Protein AF-A0A3A6MYG2-F1 (afdb_monomer_lite)

Secondary structure (DSSP, 8-state):
----HHHHHHHHHHHHHHHHHS-THHHHHHHHHHHHHHHHHTT----S-HHHHHHHHHHHHHHHHHHHHHHTS--

Sequence (75 aa):
MKVDGGHLWALNESLRRALNDLHGEELKKEVKRHYDELCARFSLPPSVDQESLEQWTEEQWREWAKWLADNNSLK

Foldseek 3Di:
DDCDLVNVLVVLVVVLVVLVVDPCPVVLVVQVVVLVVVCVVVVHDPPQDSVNSSVVSVVVSVVVSVVSVVVSVPD

Radius of gyration: 16.41 Å; chains: 1; bounding box: 41×24×42 Å

pLDDT: mean 84.04, std 11.84, range [43.19, 97.44]

Structure (mmCIF, N/CA/C/O backbone):
data_AF-A0A3A6MYG2-F1
#
_entry.id   AF-A0A3A6MYG2-F1
#
loop_
_atom_site.group_PDB
_atom_site.id
_atom_site.type_symbol
_atom_site.label_atom_id
_atom_site.label_alt_id
_atom_site.label_comp_id
_atom_site.label_asym_id
_atom_site.label_entity_id
_atom_site.label_seq_id
_atom_site.pdbx_PDB_ins_code
_atom_site.Cartn_x
_atom_site.Cartn_y
_atom_site.Cartn_z
_atom_site.occupancy
_atom_site.B_iso_or_equiv
_atom_site.auth_seq_id
_atom_site.auth_comp_id
_atom_site.auth_asym_id
_atom_site.auth_atom_id
_atom_site.pdbx_PDB_model_num
ATOM 1 N N . MET A 1 1 ? -27.169 7.459 11.791 1.00 56.22 1 M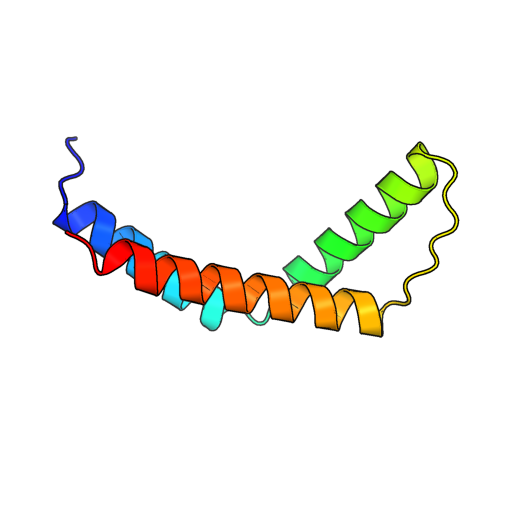ET A N 1
ATOM 2 C CA . MET A 1 1 ? -26.244 6.886 12.792 1.00 56.22 1 MET A CA 1
ATOM 3 C C . MET A 1 1 ? -25.118 7.894 12.996 1.00 56.22 1 MET A C 1
ATOM 5 O O . MET A 1 1 ? -24.531 8.288 11.997 1.00 56.22 1 MET A O 1
ATOM 9 N N . LYS A 1 2 ? -24.887 8.413 14.211 1.00 69.12 2 LYS A N 1
ATOM 10 C CA . LYS A 1 2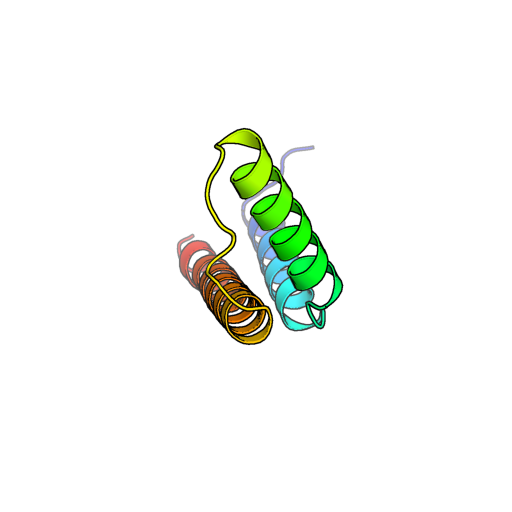 ? -23.746 9.310 14.480 1.00 69.12 2 LYS A CA 1
ATOM 11 C C . LYS A 1 2 ? -22.596 8.447 14.989 1.00 69.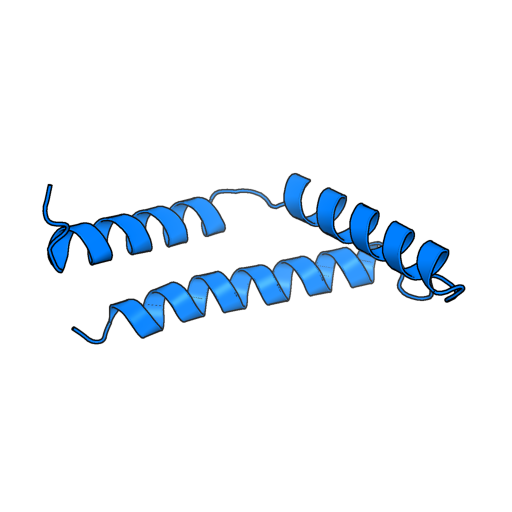12 2 LYS A C 1
ATOM 13 O O . LYS A 1 2 ? -22.753 7.798 16.013 1.00 69.12 2 LYS A O 1
ATOM 18 N N . VAL A 1 3 ? -21.490 8.417 14.255 1.00 71.81 3 VAL A N 1
ATOM 19 C CA . VAL A 1 3 ? -20.248 7.794 14.722 1.00 71.81 3 VAL A CA 1
ATOM 20 C C . VAL A 1 3 ? -19.633 8.759 15.738 1.00 71.81 3 VAL A C 1
ATOM 22 O O . VAL A 1 3 ? -19.277 9.880 15.376 1.00 71.81 3 VAL A O 1
ATOM 25 N N . ASP A 1 4 ? -19.608 8.377 17.013 1.00 82.44 4 ASP A N 1
ATOM 26 C CA . ASP A 1 4 ? -18.942 9.153 18.064 1.00 82.44 4 ASP A CA 1
ATOM 27 C C . ASP A 1 4 ? -17.437 8.825 18.139 1.00 82.44 4 ASP A C 1
ATOM 29 O O . ASP A 1 4 ? -16.918 7.994 17.389 1.00 82.44 4 ASP A O 1
ATOM 33 N N . GLY A 1 5 ? -16.715 9.506 19.035 1.00 78.50 5 GLY A N 1
ATOM 34 C CA . GLY A 1 5 ? -15.271 9.319 19.195 1.00 78.50 5 GLY A CA 1
ATOM 35 C C . GLY A 1 5 ? -14.867 7.890 19.575 1.00 78.50 5 GLY A C 1
ATOM 36 O O . GLY A 1 5 ? -13.833 7.418 19.111 1.00 78.50 5 GLY A O 1
ATOM 37 N N . GLY A 1 6 ? -15.699 7.176 20.342 1.00 83.94 6 GLY A N 1
ATOM 38 C CA . GLY A 1 6 ? -15.432 5.792 20.735 1.00 83.94 6 GLY A CA 1
ATOM 39 C C . GLY A 1 6 ? -15.563 4.823 19.562 1.00 83.94 6 GLY A C 1
ATOM 40 O O . GLY A 1 6 ? -14.718 3.947 19.383 1.00 83.94 6 GLY A O 1
ATOM 41 N N . HIS A 1 7 ? -16.568 5.021 18.707 1.00 85.12 7 HIS A N 1
ATOM 42 C CA . HIS A 1 7 ? -16.724 4.227 17.487 1.00 85.12 7 HIS A CA 1
ATOM 43 C C . HIS A 1 7 ? -15.581 4.470 16.491 1.00 85.12 7 HIS A C 1
ATOM 45 O O . HIS A 1 7 ? -15.095 3.518 15.884 1.00 85.12 7 HIS A O 1
ATOM 51 N N . LEU A 1 8 ? -15.116 5.718 16.341 1.00 82.31 8 LEU A N 1
ATOM 52 C CA . LEU A 1 8 ? -13.952 6.027 15.498 1.00 82.31 8 LEU A CA 1
ATOM 53 C C . LEU A 1 8 ? -12.678 5.351 16.018 1.00 82.31 8 LEU A C 1
ATOM 55 O O . LEU A 1 8 ? -11.951 4.746 15.233 1.00 82.31 8 LEU A O 1
ATOM 59 N N . TRP A 1 9 ? -12.436 5.400 17.330 1.00 83.81 9 TRP A N 1
ATOM 60 C CA . TRP A 1 9 ? -11.301 4.713 17.946 1.00 83.81 9 TRP A CA 1
ATOM 61 C C . TRP A 1 9 ? -11.355 3.200 17.700 1.00 83.81 9 TRP A C 1
ATOM 63 O O . TRP A 1 9 ? -10.377 2.615 17.238 1.00 83.81 9 TRP A O 1
ATOM 73 N N . ALA A 1 10 ? -12.514 2.574 17.931 1.00 85.75 10 ALA A N 1
ATOM 74 C CA . ALA A 1 10 ? -12.687 1.135 17.749 1.00 85.75 10 ALA A CA 1
ATOM 75 C C . ALA A 1 10 ? -12.472 0.702 16.290 1.00 85.75 10 ALA A C 1
ATOM 77 O O . ALA A 1 10 ? -11.839 -0.324 16.042 1.00 85.75 10 ALA A O 1
ATOM 78 N N . LEU A 1 11 ? -12.954 1.490 15.322 1.00 85.19 11 LEU A N 1
ATOM 79 C CA . LEU A 1 11 ? -12.723 1.240 13.897 1.00 85.19 11 LEU A CA 1
ATOM 80 C C . LEU A 1 11 ? -11.236 1.323 13.545 1.00 85.19 11 LEU A C 1
ATOM 82 O O . LEU A 1 11 ? -10.724 0.451 12.845 1.00 85.19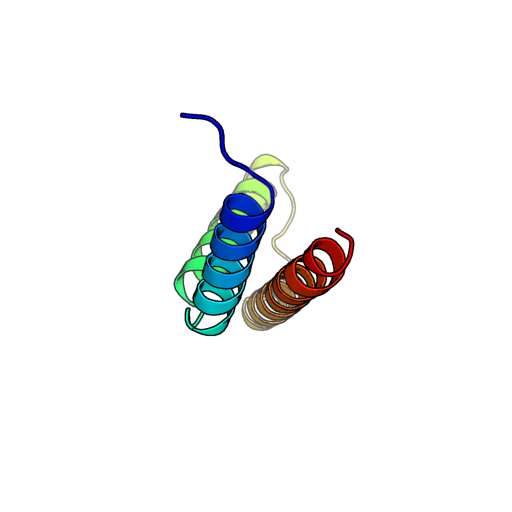 11 LEU A O 1
ATOM 86 N N . ASN A 1 12 ? -10.530 2.324 14.065 1.00 84.00 12 ASN A N 1
ATOM 87 C CA . ASN A 1 12 ? -9.116 2.504 13.767 1.00 84.00 12 ASN A CA 1
ATOM 88 C C . ASN A 1 12 ? -8.222 1.447 14.430 1.00 84.00 12 ASN A C 1
ATOM 90 O O . ASN A 1 12 ? -7.296 0.947 13.793 1.00 84.00 12 ASN A O 1
ATOM 94 N N . GLU A 1 13 ? -8.516 1.051 15.668 1.00 85.50 13 GLU A N 1
ATOM 95 C CA . GLU A 1 13 ? -7.813 -0.047 16.341 1.00 85.50 13 GLU A CA 1
ATOM 96 C C . GLU A 1 13 ? -8.084 -1.395 15.655 1.00 85.50 13 GLU A C 1
ATOM 98 O O . GLU A 1 13 ? -7.174 -2.215 15.509 1.00 85.50 13 GLU A O 1
ATOM 103 N N . SER A 1 14 ? -9.314 -1.613 15.176 1.00 86.88 14 SER A N 1
ATOM 104 C CA . SER A 1 14 ? -9.660 -2.799 14.382 1.00 86.88 14 SER A CA 1
ATOM 105 C C . SER A 1 14 ? -8.885 -2.831 13.067 1.00 86.88 14 SER A C 1
ATOM 107 O O . SER A 1 14 ? -8.337 -3.872 12.707 1.00 86.88 14 SER A O 1
ATOM 109 N N . LEU A 1 15 ? -8.782 -1.687 12.381 1.00 82.88 15 LEU A N 1
ATOM 110 C CA . LEU A 1 15 ? -7.992 -1.561 11.161 1.00 82.88 15 LEU A CA 1
ATOM 111 C C . LEU A 1 15 ? -6.514 -1.852 11.442 1.00 82.88 15 LEU A C 1
ATOM 113 O O . LEU A 1 15 ? -5.950 -2.715 10.788 1.00 82.88 15 LEU A O 1
ATOM 117 N N . ARG A 1 16 ? -5.903 -1.238 12.463 1.00 83.12 16 ARG A N 1
ATOM 118 C CA . ARG A 1 16 ? -4.499 -1.488 12.845 1.00 83.12 16 ARG A CA 1
ATOM 119 C C . ARG A 1 16 ? -4.199 -2.973 13.066 1.00 83.12 16 ARG A C 1
ATOM 121 O O . ARG A 1 16 ? -3.171 -3.466 12.608 1.00 83.12 16 ARG A O 1
ATOM 128 N N . ARG A 1 17 ? -5.081 -3.685 13.774 1.00 82.38 17 ARG A N 1
ATOM 129 C CA . ARG A 1 17 ? -4.936 -5.131 14.012 1.00 82.38 17 ARG A CA 1
ATOM 130 C C . ARG A 1 17 ? -5.032 -5.920 12.717 1.00 82.38 17 ARG A C 1
ATOM 132 O O . ARG A 1 17 ? -4.143 -6.711 12.444 1.00 82.38 17 ARG A O 1
ATOM 139 N N . ALA A 1 18 ? -6.032 -5.627 11.890 1.00 81.94 18 ALA A N 1
ATOM 140 C CA . ALA A 1 18 ? -6.167 -6.260 10.584 1.00 81.94 18 ALA A CA 1
ATOM 141 C C . ALA A 1 18 ? -4.933 -6.021 9.696 1.00 81.94 18 ALA A C 1
ATOM 143 O O . ALA A 1 18 ? -4.467 -6.953 9.052 1.00 81.94 18 ALA A O 1
ATOM 144 N N . LEU A 1 19 ? -4.360 -4.810 9.700 1.00 78.62 19 LEU A N 1
ATOM 145 C CA . LEU A 1 19 ? -3.133 -4.508 8.955 1.00 78.62 19 LEU A CA 1
ATOM 146 C C . LEU A 1 19 ? -1.942 -5.351 9.445 1.00 78.62 19 LEU A C 1
ATOM 148 O O . LEU A 1 19 ? -1.164 -5.828 8.627 1.00 78.62 19 LEU A O 1
ATOM 152 N N . ASN A 1 20 ? -1.805 -5.562 10.756 1.00 74.69 20 ASN A N 1
ATOM 153 C CA . ASN A 1 20 ? -0.728 -6.385 11.319 1.00 74.69 20 ASN A CA 1
ATOM 154 C C . ASN A 1 20 ? -0.934 -7.894 11.111 1.00 74.69 20 ASN A C 1
ATOM 156 O O . ASN A 1 20 ? 0.046 -8.617 10.950 1.00 74.69 20 ASN A O 1
ATOM 160 N N . ASP A 1 21 ? -2.182 -8.365 11.142 1.00 74.75 21 ASP A N 1
ATOM 161 C CA . ASP A 1 21 ? -2.522 -9.790 11.035 1.00 74.75 21 ASP A CA 1
ATOM 162 C C . ASP A 1 21 ? -2.514 -10.281 9.578 1.00 74.75 21 ASP A C 1
ATOM 164 O O . ASP A 1 21 ? -2.297 -11.465 9.305 1.00 74.75 21 ASP A O 1
ATOM 168 N N . LEU A 1 22 ? -2.750 -9.383 8.619 1.00 69.94 22 LEU A N 1
ATOM 169 C CA . LEU A 1 22 ? -2.678 -9.706 7.201 1.00 69.94 22 LEU A CA 1
ATOM 170 C C . LEU A 1 22 ? -1.213 -9.827 6.770 1.00 69.94 22 LEU A C 1
ATOM 172 O O . LEU A 1 22 ? -0.496 -8.843 6.601 1.00 69.94 22 LEU A O 1
ATOM 176 N N . HIS A 1 23 ? -0.781 -11.064 6.534 1.00 64.00 23 HIS A N 1
ATOM 177 C CA . HIS A 1 23 ? 0.455 -11.373 5.824 1.00 64.00 23 HIS A CA 1
ATOM 178 C C . HIS A 1 23 ? 0.336 -10.811 4.395 1.00 64.00 23 HIS A C 1
ATOM 180 O O . HIS A 1 23 ? -0.341 -11.400 3.555 1.00 64.00 23 HIS A O 1
ATOM 186 N N . GLY A 1 24 ? 0.929 -9.635 4.155 1.00 68.31 24 GLY A N 1
ATOM 187 C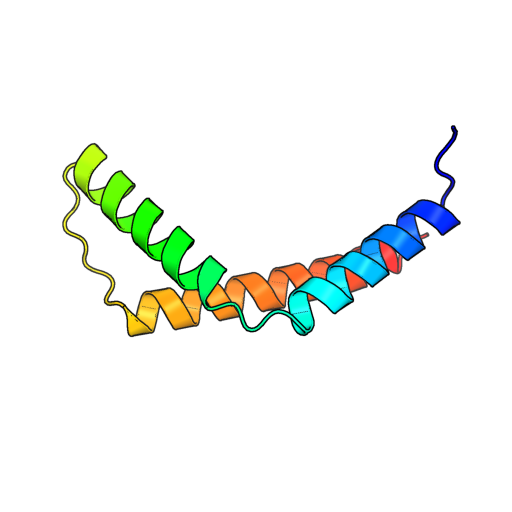 CA . GLY A 1 24 ? 0.686 -8.725 3.020 1.00 68.31 24 GLY A CA 1
ATOM 188 C C . GLY A 1 24 ? 1.072 -9.212 1.617 1.00 68.31 24 GLY A C 1
ATOM 189 O O . GLY A 1 24 ? 1.454 -8.408 0.774 1.00 68.31 24 GLY A O 1
ATOM 190 N N . GLU A 1 25 ? 0.969 -10.504 1.335 1.00 79.81 25 GLU A N 1
ATOM 191 C CA . GLU A 1 25 ? 1.280 -11.104 0.037 1.00 79.81 25 GLU A CA 1
ATOM 192 C C . GLU A 1 25 ? 0.350 -10.605 -1.078 1.00 79.81 25 GLU A C 1
ATOM 194 O O . GLU A 1 25 ? 0.788 -10.388 -2.206 1.00 79.81 25 GLU A O 1
ATOM 199 N N . GLU A 1 26 ? -0.928 -10.364 -0.775 1.00 85.00 26 GLU A N 1
ATOM 200 C CA . GLU A 1 26 ? -1.858 -9.751 -1.735 1.00 85.00 26 GLU A CA 1
ATOM 201 C C . GLU A 1 26 ? -1.491 -8.289 -2.019 1.00 85.00 26 GLU A C 1
ATOM 203 O O . GLU A 1 26 ? -1.471 -7.871 -3.175 1.00 85.00 26 GLU A O 1
ATOM 208 N N . LEU A 1 27 ? -1.109 -7.533 -0.986 1.00 86.44 27 LEU A N 1
ATOM 209 C CA . LEU A 1 27 ? -0.678 -6.143 -1.131 1.00 86.44 27 LEU A CA 1
ATOM 210 C C . LEU A 1 27 ? 0.588 -6.036 -1.989 1.00 86.44 27 LEU A C 1
ATOM 212 O O . LEU A 1 27 ? 0.630 -5.232 -2.915 1.00 86.44 27 LEU A O 1
ATOM 216 N N . LYS A 1 28 ? 1.596 -6.873 -1.721 1.00 90.19 28 LYS A N 1
ATOM 217 C CA . LYS A 1 28 ? 2.841 -6.934 -2.502 1.00 90.19 28 LYS A CA 1
ATOM 218 C C . LYS A 1 28 ? 2.566 -7.198 -3.985 1.00 90.19 28 LYS A C 1
ATOM 220 O O . LYS A 1 28 ? 3.119 -6.515 -4.849 1.00 90.19 28 LYS A O 1
ATOM 225 N N . LYS A 1 29 ? 1.665 -8.141 -4.289 1.00 90.00 29 LYS A N 1
ATOM 226 C CA . LYS A 1 29 ? 1.250 -8.448 -5.668 1.00 90.00 29 LYS A CA 1
ATOM 227 C C . LYS A 1 29 ? 0.586 -7.255 -6.348 1.00 90.00 29 LYS A C 1
ATOM 229 O O . LYS A 1 29 ? 0.934 -6.938 -7.484 1.00 90.00 29 LYS A O 1
ATOM 234 N N . GLU A 1 30 ? -0.334 -6.585 -5.662 1.00 92.94 30 GLU A N 1
ATOM 235 C CA . GLU A 1 30 ? -1.035 -5.421 -6.208 1.00 92.94 30 GLU A CA 1
ATOM 236 C C . GLU A 1 30 ? -0.104 -4.222 -6.419 1.00 92.94 30 GLU A C 1
ATOM 238 O O . GLU A 1 30 ? -0.173 -3.566 -7.460 1.00 92.94 30 GLU A O 1
ATOM 243 N N . VAL A 1 31 ? 0.824 -3.970 -5.489 1.00 93.12 31 VAL A N 1
ATOM 244 C CA . VAL A 1 31 ? 1.846 -2.924 -5.644 1.00 93.12 31 VAL A CA 1
ATOM 245 C C . VAL A 1 31 ? 2.727 -3.211 -6.854 1.00 93.12 31 VAL A C 1
ATOM 247 O O . VAL A 1 31 ? 2.921 -2.322 -7.685 1.00 93.12 31 VAL A O 1
ATOM 250 N N . LYS A 1 32 ? 3.202 -4.452 -7.012 1.00 94.06 32 LYS A N 1
ATOM 251 C CA . LYS A 1 32 ? 3.989 -4.841 -8.185 1.00 94.06 32 LYS A CA 1
ATOM 252 C C . LYS A 1 32 ? 3.204 -4.655 -9.485 1.00 94.06 32 LYS A C 1
ATOM 254 O O . LYS A 1 32 ? 3.725 -4.055 -10.423 1.00 94.06 32 LYS A O 1
ATOM 259 N N . ARG A 1 33 ? 1.953 -5.128 -9.538 1.00 94.94 33 ARG A N 1
ATOM 260 C CA . ARG A 1 33 ? 1.087 -4.985 -10.719 1.00 94.94 33 ARG A CA 1
ATOM 261 C C . ARG A 1 33 ? 0.951 -3.518 -11.122 1.00 94.94 33 ARG A C 1
ATOM 263 O O . ARG A 1 33 ? 1.152 -3.178 -12.284 1.00 94.94 33 ARG A O 1
ATOM 270 N N . HIS A 1 34 ? 0.658 -2.644 -10.164 1.00 95.81 34 HIS A N 1
ATOM 271 C CA . HIS A 1 34 ? 0.512 -1.217 -10.430 1.00 95.81 34 HIS A CA 1
ATOM 272 C C . HIS A 1 34 ? 1.829 -0.524 -10.791 1.00 95.81 34 HIS A C 1
ATOM 274 O O . HIS A 1 34 ? 1.825 0.362 -11.644 1.00 95.81 34 HIS A O 1
ATOM 280 N N . TYR A 1 35 ? 2.951 -0.928 -10.193 1.00 95.50 35 TYR A N 1
ATOM 281 C CA . TYR A 1 35 ? 4.274 -0.443 -10.583 1.00 95.50 35 TYR A CA 1
ATOM 282 C C . TYR A 1 35 ? 4.569 -0.769 -12.052 1.00 95.50 35 TYR A C 1
ATOM 284 O O . TYR A 1 35 ? 4.871 0.137 -12.829 1.00 95.50 35 TYR A O 1
ATOM 292 N N . ASP A 1 36 ? 4.387 -2.030 -12.451 1.00 94.44 36 ASP A N 1
ATOM 293 C CA . ASP A 1 36 ? 4.626 -2.484 -13.823 1.00 94.44 36 ASP A CA 1
ATOM 294 C C . ASP A 1 36 ? 3.697 -1.756 -14.821 1.00 94.44 36 ASP A C 1
ATOM 296 O O . ASP A 1 36 ? 4.142 -1.304 -15.881 1.00 94.44 36 ASP A O 1
ATOM 300 N N . GLU A 1 37 ? 2.419 -1.561 -14.466 1.00 96.31 37 GLU A N 1
ATOM 301 C CA . GLU A 1 37 ? 1.448 -0.793 -15.262 1.00 96.31 37 GLU A CA 1
ATOM 302 C C . GLU A 1 37 ? 1.860 0.670 -15.450 1.00 96.31 37 GLU A C 1
ATOM 304 O O . GLU A 1 37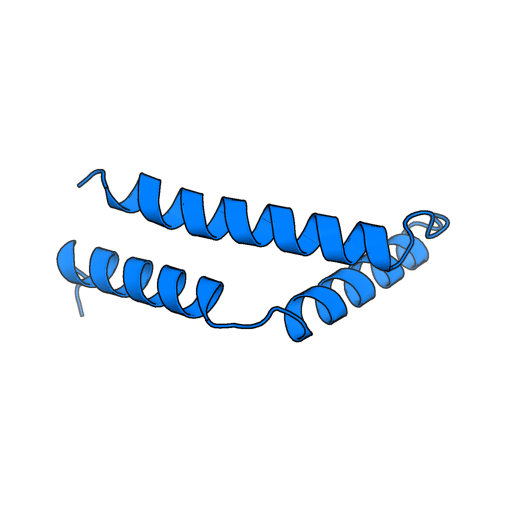 ? 1.767 1.210 -16.558 1.00 96.31 37 GLU A O 1
ATOM 309 N N . LEU A 1 38 ? 2.309 1.333 -14.382 1.00 96.44 38 LEU A N 1
ATOM 310 C CA . LEU A 1 38 ? 2.754 2.722 -14.444 1.00 96.44 38 LEU A CA 1
ATOM 311 C C . LEU A 1 38 ? 4.050 2.843 -15.249 1.00 96.44 38 LEU A C 1
ATOM 313 O O . LEU A 1 38 ? 4.150 3.731 -16.097 1.00 96.44 38 LEU A O 1
ATOM 317 N N . CYS A 1 39 ? 5.003 1.929 -15.061 1.00 96.31 39 CYS A N 1
ATOM 318 C CA . CYS A 1 39 ? 6.214 1.867 -15.871 1.00 96.31 39 CYS A CA 1
ATOM 319 C C . CYS A 1 39 ? 5.883 1.744 -17.363 1.00 96.31 39 CYS A C 1
ATOM 321 O O . CYS A 1 39 ? 6.359 2.550 -18.163 1.00 96.31 39 CYS A O 1
ATOM 323 N N . ALA A 1 40 ? 4.989 0.821 -17.734 1.00 95.44 40 ALA A N 1
ATOM 324 C CA . ALA A 1 40 ? 4.538 0.663 -19.114 1.00 95.44 40 ALA A CA 1
ATOM 325 C C . ALA A 1 40 ? 3.849 1.931 -19.647 1.00 95.44 40 ALA A C 1
ATOM 327 O O . ALA A 1 40 ? 4.172 2.407 -20.737 1.00 95.44 40 ALA A O 1
ATOM 328 N N . ARG A 1 41 ? 2.940 2.523 -18.862 1.00 97.44 41 ARG A N 1
ATOM 329 C CA . ARG A 1 41 ? 2.193 3.730 -19.245 1.00 97.44 41 ARG A CA 1
ATOM 330 C C . ARG A 1 41 ? 3.098 4.935 -19.499 1.00 97.44 41 ARG A C 1
ATOM 332 O O . ARG A 1 41 ? 2.801 5.735 -20.383 1.00 97.44 41 ARG A O 1
ATOM 339 N N . PHE A 1 42 ? 4.177 5.072 -18.734 1.00 96.56 42 PHE A N 1
ATOM 340 C CA . PHE A 1 42 ? 5.106 6.200 -18.825 1.00 96.56 42 PHE A CA 1
ATOM 341 C C . PHE A 1 42 ? 6.401 5.872 -19.580 1.00 96.56 42 PHE A C 1
ATOM 343 O O . PHE A 1 42 ? 7.305 6.702 -19.613 1.00 96.56 42 PHE A O 1
ATOM 350 N N . SER A 1 43 ? 6.487 4.698 -20.222 1.00 95.31 43 SER A N 1
ATOM 351 C CA . SER A 1 43 ? 7.695 4.229 -20.925 1.00 95.31 43 SER A CA 1
ATOM 352 C C . SER A 1 43 ? 8.952 4.239 -20.043 1.00 95.31 43 SER A C 1
ATOM 354 O O . SER A 1 43 ? 10.057 4.506 -20.513 1.00 95.31 43 SER A O 1
ATOM 356 N N . LEU A 1 44 ? 8.778 3.959 -18.750 1.00 94.38 44 LEU A N 1
ATOM 357 C CA . LEU A 1 44 ? 9.870 3.822 -17.797 1.00 94.38 44 LEU A CA 1
ATOM 358 C C . LEU A 1 44 ? 10.328 2.360 -17.768 1.00 94.38 44 LEU A C 1
ATOM 360 O O . LEU A 1 44 ? 9.484 1.462 -17.708 1.00 94.38 44 LEU A O 1
ATOM 364 N N . PRO A 1 45 ? 11.642 2.088 -17.768 1.00 88.94 45 PRO A N 1
ATOM 365 C CA . PRO A 1 45 ? 12.128 0.743 -17.513 1.00 88.94 45 PRO A CA 1
ATOM 366 C C . PRO A 1 45 ? 11.797 0.350 -16.060 1.00 88.94 45 PRO A C 1
ATOM 368 O O . PRO A 1 45 ? 12.098 1.131 -15.152 1.00 88.94 45 PRO A O 1
ATOM 371 N N . PRO A 1 46 ? 11.200 -0.832 -15.810 1.00 86.56 46 PRO A N 1
ATOM 372 C CA . PRO A 1 46 ? 11.009 -1.341 -14.458 1.00 86.56 46 PRO A CA 1
ATOM 373 C C . PRO A 1 46 ? 12.378 -1.732 -13.891 1.00 86.56 46 PRO A C 1
ATOM 375 O O . PRO A 1 46 ? 12.916 -2.797 -14.188 1.00 86.56 46 PRO A O 1
ATOM 378 N N . SER A 1 47 ? 12.988 -0.808 -13.156 1.00 91.56 47 SER A N 1
ATOM 379 C CA . SER A 1 47 ? 14.350 -0.928 -12.632 1.00 91.56 47 SER A CA 1
ATOM 380 C C . SER A 1 47 ? 14.410 -1.444 -11.198 1.00 91.56 47 SER A C 1
ATOM 382 O O . SER A 1 47 ? 15.490 -1.812 -10.743 1.00 91.56 47 SER A O 1
ATOM 384 N N . VAL A 1 48 ? 13.281 -1.452 -10.488 1.00 92.88 48 VAL A N 1
ATOM 385 C CA . VAL A 1 48 ? 13.192 -1.995 -9.132 1.00 92.88 48 VAL A CA 1
ATOM 386 C C . VAL A 1 48 ? 12.850 -3.476 -9.236 1.00 92.88 48 VAL A C 1
ATOM 388 O O . VAL A 1 48 ? 11.860 -3.852 -9.867 1.00 92.88 48 VAL A O 1
ATOM 391 N N . ASP A 1 49 ? 13.691 -4.322 -8.651 1.00 93.25 49 ASP A N 1
ATOM 392 C CA . ASP A 1 49 ? 13.458 -5.759 -8.606 1.00 93.25 49 ASP A CA 1
ATOM 393 C C . ASP A 1 49 ? 12.336 -6.121 -7.614 1.00 93.25 49 ASP A C 1
ATOM 395 O O . ASP A 1 49 ? 11.860 -5.299 -6.826 1.00 93.25 49 ASP A O 1
ATOM 399 N N . GLN A 1 50 ? 11.887 -7.374 -7.680 1.00 90.56 50 GLN A N 1
ATOM 400 C CA . GLN A 1 50 ? 10.769 -7.849 -6.872 1.00 90.56 50 GLN A CA 1
ATOM 401 C C . GLN A 1 50 ? 11.063 -7.799 -5.367 1.00 90.56 50 GLN A C 1
ATOM 403 O O . GLN A 1 50 ? 10.193 -7.375 -4.612 1.00 90.56 50 GLN A O 1
ATOM 408 N N . GLU A 1 51 ? 12.260 -8.191 -4.930 1.00 93.31 51 GLU A N 1
ATOM 409 C CA . GLU A 1 51 ? 12.611 -8.214 -3.508 1.00 93.31 51 GLU A CA 1
ATOM 410 C C . GLU A 1 51 ? 12.604 -6.792 -2.934 1.00 93.31 51 GLU A C 1
ATOM 412 O O . GLU A 1 51 ? 11.982 -6.541 -1.901 1.00 93.31 51 GLU A O 1
ATOM 417 N N . SER A 1 52 ? 13.198 -5.840 -3.656 1.00 95.44 52 SER A N 1
ATOM 418 C CA . SER A 1 52 ? 13.201 -4.426 -3.270 1.00 95.44 52 SER A CA 1
ATOM 419 C C . SER A 1 52 ? 11.788 -3.827 -3.190 1.00 95.44 52 SER A C 1
ATOM 421 O O . SER A 1 52 ? 11.485 -3.075 -2.261 1.00 95.44 52 SER A O 1
ATOM 423 N N . LEU A 1 53 ? 10.897 -4.161 -4.134 1.00 93.94 53 LEU A N 1
ATOM 424 C CA . LEU A 1 53 ? 9.491 -3.727 -4.096 1.00 93.94 53 LEU A CA 1
ATOM 425 C C . LEU A 1 53 ? 8.742 -4.315 -2.897 1.00 93.94 53 LEU A C 1
ATOM 427 O O . LEU A 1 53 ? 7.962 -3.610 -2.254 1.00 93.94 53 LEU A O 1
ATOM 431 N N . GLU A 1 54 ? 8.956 -5.594 -2.599 1.00 92.25 54 GLU A N 1
ATOM 432 C CA . GLU A 1 54 ? 8.312 -6.273 -1.475 1.00 92.25 54 GLU A CA 1
ATOM 433 C C . GLU A 1 54 ? 8.767 -5.701 -0.130 1.00 92.25 54 GLU A C 1
ATOM 435 O O . GLU A 1 54 ? 7.920 -5.414 0.718 1.00 92.25 54 GLU A O 1
ATOM 440 N N . GLN A 1 55 ? 10.074 -5.472 0.036 1.00 92.31 55 GLN A N 1
ATOM 441 C CA . GLN A 1 55 ? 10.645 -4.837 1.225 1.00 92.31 55 GLN A CA 1
ATOM 442 C C . GLN A 1 55 ? 10.088 -3.425 1.416 1.00 92.31 55 GLN A C 1
ATOM 444 O O . GLN A 1 55 ? 9.551 -3.112 2.478 1.00 92.31 55 GLN A O 1
ATOM 449 N N . TRP A 1 56 ? 10.121 -2.598 0.366 1.00 94.50 56 TRP A N 1
ATOM 450 C CA . TRP A 1 56 ? 9.569 -1.246 0.424 1.00 94.50 56 TRP A CA 1
ATOM 451 C C . TRP A 1 56 ? 8.078 -1.253 0.781 1.00 94.50 56 TRP A C 1
ATOM 453 O O . TRP A 1 56 ? 7.634 -0.481 1.630 1.00 94.50 56 TRP A O 1
ATOM 463 N N . THR A 1 57 ? 7.301 -2.155 0.175 1.00 92.62 57 THR A N 1
ATOM 464 C CA . THR A 1 57 ? 5.864 -2.293 0.452 1.00 92.62 57 THR A CA 1
ATOM 465 C C . THR A 1 57 ? 5.614 -2.626 1.920 1.00 92.62 57 THR A C 1
ATOM 467 O O . THR A 1 57 ? 4.740 -2.029 2.548 1.00 92.62 57 THR A O 1
ATOM 470 N N . GLU A 1 58 ? 6.388 -3.552 2.485 1.00 89.75 58 GLU A N 1
ATOM 471 C CA . GLU A 1 58 ? 6.265 -3.944 3.886 1.00 89.75 58 GLU A CA 1
ATOM 472 C C . GLU A 1 58 ? 6.648 -2.808 4.846 1.00 89.75 58 GLU A C 1
ATOM 474 O O . GLU A 1 58 ? 5.957 -2.583 5.843 1.00 89.75 58 GLU A O 1
ATOM 479 N N . GLU A 1 59 ? 7.699 -2.049 4.536 1.00 90.25 59 GLU A N 1
ATOM 480 C CA . GLU A 1 59 ? 8.093 -0.869 5.313 1.00 90.25 59 GLU A CA 1
ATOM 481 C C . GLU A 1 59 ? 6.992 0.196 5.324 1.00 90.25 59 GLU A C 1
ATOM 483 O O . GLU A 1 59 ? 6.588 0.654 6.396 1.00 90.25 59 GLU A O 1
ATOM 488 N N . GLN A 1 60 ? 6.448 0.549 4.152 1.00 90.75 60 GLN A N 1
ATOM 489 C CA . GLN A 1 60 ? 5.364 1.532 4.066 1.00 90.75 60 GLN A CA 1
ATOM 490 C C . GLN A 1 60 ? 4.108 1.060 4.802 1.00 90.75 60 GLN A C 1
ATOM 492 O O . GLN A 1 60 ? 3.432 1.851 5.464 1.00 90.75 60 GLN A O 1
ATOM 497 N N . TRP A 1 61 ? 3.806 -0.236 4.725 1.00 86.31 61 TRP A N 1
ATOM 498 C CA . TRP A 1 61 ? 2.673 -0.830 5.422 1.00 86.31 61 TRP A CA 1
ATOM 499 C C . TRP A 1 61 ? 2.798 -0.722 6.946 1.00 86.31 61 TRP A C 1
ATOM 501 O O . TRP A 1 61 ? 1.849 -0.323 7.626 1.00 86.31 61 TRP A O 1
ATOM 511 N N . ARG A 1 62 ? 3.986 -1.013 7.490 1.00 84.50 62 ARG A N 1
ATOM 512 C CA . ARG A 1 62 ? 4.273 -0.895 8.928 1.00 84.50 62 ARG A CA 1
ATOM 513 C C . ARG A 1 62 ? 4.200 0.550 9.412 1.00 84.50 62 ARG A C 1
ATOM 515 O O . ARG A 1 62 ? 3.604 0.807 10.459 1.00 84.50 62 ARG A O 1
ATOM 522 N N . GLU A 1 63 ? 4.761 1.490 8.654 1.00 87.19 63 GLU A N 1
ATOM 523 C CA . GLU A 1 63 ? 4.683 2.916 8.989 1.00 87.19 63 GLU A CA 1
ATOM 524 C C . GLU A 1 63 ? 3.234 3.418 8.982 1.00 87.19 63 GLU A C 1
ATOM 526 O O . GLU A 1 63 ? 2.829 4.158 9.881 1.00 87.19 63 GLU A O 1
ATOM 531 N N . TRP A 1 64 ? 2.402 2.951 8.045 1.00 84.62 64 TRP A N 1
ATOM 532 C CA . TRP A 1 64 ? 0.980 3.292 8.036 1.00 84.62 64 TRP A CA 1
ATOM 533 C C . TRP A 1 64 ? 0.232 2.738 9.258 1.00 84.62 64 TRP A C 1
ATOM 535 O O . TRP A 1 64 ? -0.519 3.470 9.913 1.00 84.62 64 TRP A O 1
ATOM 545 N N . ALA A 1 65 ? 0.477 1.476 9.621 1.00 83.38 65 ALA A N 1
ATOM 546 C CA . ALA A 1 65 ? -0.102 0.869 10.818 1.00 83.38 65 ALA A CA 1
ATOM 547 C C . ALA A 1 65 ? 0.321 1.603 12.106 1.00 83.38 65 ALA A C 1
ATOM 549 O O . ALA A 1 65 ? -0.489 1.776 13.022 1.00 83.38 65 ALA A O 1
ATOM 550 N N . LYS A 1 66 ? 1.568 2.085 12.169 1.00 82.81 66 LYS A N 1
ATOM 551 C CA . LYS A 1 66 ? 2.078 2.894 13.282 1.00 82.81 66 LYS A CA 1
ATOM 552 C C . LYS A 1 66 ? 1.433 4.280 13.332 1.00 82.81 66 LYS A C 1
ATOM 554 O O . LYS A 1 66 ? 0.948 4.683 14.385 1.00 82.81 66 LYS A O 1
ATOM 559 N N . TRP A 1 67 ? 1.337 4.973 12.197 1.00 85.06 67 TRP A N 1
ATOM 560 C CA . TRP A 1 67 ? 0.662 6.271 12.104 1.00 85.06 67 TRP A CA 1
ATOM 561 C C . TRP A 1 67 ? -0.795 6.200 12.581 1.00 85.06 67 TRP A C 1
ATOM 563 O O . TRP A 1 67 ? -1.270 7.117 13.258 1.00 85.06 67 TRP A O 1
ATOM 573 N N . LEU A 1 68 ? -1.494 5.100 12.274 1.00 79.88 68 LEU A N 1
ATOM 574 C CA . LEU A 1 68 ? -2.844 4.845 12.776 1.00 79.88 68 LEU A CA 1
ATOM 575 C C . LEU A 1 68 ? -2.876 4.708 14.305 1.00 79.88 68 LEU A C 1
ATOM 577 O O . LEU A 1 68 ? -3.820 5.191 14.920 1.00 79.88 68 LEU A O 1
ATOM 581 N N . ALA A 1 69 ? -1.870 4.109 14.944 1.00 72.75 69 ALA A N 1
ATOM 582 C CA . ALA A 1 69 ? -1.801 4.063 16.408 1.00 72.75 69 ALA A CA 1
ATOM 583 C C . ALA A 1 69 ? -1.581 5.463 17.009 1.00 72.75 69 ALA A C 1
ATOM 585 O O . ALA A 1 69 ? -2.286 5.872 17.937 1.00 72.75 69 ALA A O 1
ATOM 586 N N . ASP A 1 70 ? -0.655 6.228 16.433 1.00 76.38 70 ASP A N 1
ATOM 587 C CA . ASP A 1 70 ? -0.232 7.518 16.980 1.00 76.38 70 ASP A CA 1
ATOM 588 C C . ASP A 1 70 ? -1.326 8.593 16.830 1.00 76.38 70 ASP A C 1
ATOM 590 O O . ASP A 1 70 ? -1.613 9.331 17.772 1.00 76.38 70 ASP A O 1
ATOM 594 N N . ASN A 1 71 ? -2.027 8.640 15.691 1.00 69.50 71 ASN A N 1
ATOM 595 C CA . ASN A 1 71 ? -3.088 9.634 15.454 1.00 69.50 71 ASN A CA 1
ATOM 596 C C . ASN A 1 71 ? -4.420 9.308 16.135 1.00 69.50 71 ASN A C 1
ATOM 598 O O . ASN A 1 71 ? -5.285 10.177 16.232 1.00 69.50 71 ASN A O 1
ATOM 602 N N . ASN A 1 72 ? -4.585 8.086 16.644 1.00 59.16 72 ASN A N 1
ATOM 603 C CA . ASN A 1 72 ? -5.735 7.713 17.470 1.00 59.16 72 ASN A CA 1
ATOM 604 C C . ASN A 1 72 ? -5.484 7.846 18.970 1.00 59.16 72 ASN A C 1
ATOM 606 O O . ASN A 1 72 ? -6.412 7.680 19.756 1.00 59.16 72 ASN A O 1
ATOM 610 N N . SER A 1 73 ? -4.258 8.203 19.354 1.00 51.62 73 SER A N 1
ATOM 611 C CA . SER A 1 73 ? -3.878 8.514 20.735 1.00 51.62 73 SER A CA 1
ATOM 612 C C . SER A 1 73 ? -4.162 9.977 21.120 1.00 51.62 73 SER A C 1
ATOM 614 O O . SER A 1 73 ? -3.925 10.372 22.258 1.00 51.62 73 SER A O 1
ATOM 616 N N . LEU A 1 74 ? -4.667 10.792 20.184 1.00 46.31 74 LEU A N 1
ATOM 617 C CA . LEU A 1 74 ? -4.957 12.218 20.366 1.00 46.31 74 LEU A CA 1
ATOM 618 C C . LEU A 1 74 ? -6.460 12.522 20.244 1.00 46.31 74 LEU A C 1
ATOM 620 O O . LEU A 1 74 ? -6.854 13.310 19.386 1.00 46.31 74 LEU A O 1
ATOM 624 N N . LYS A 1 75 ? -7.299 11.919 21.096 1.00 43.19 75 LYS A N 1
ATOM 625 C CA . LYS A 1 75 ? -8.596 12.481 21.527 1.00 43.19 75 LYS A CA 1
ATOM 626 C C . LYS A 1 75 ? -8.954 12.023 22.932 1.00 43.19 75 LYS A C 1
ATOM 628 O O . LYS A 1 75 ? -8.928 10.798 23.165 1.00 43.19 75 LYS A O 1
#